Protein AF-A0A950NK28-F1 (afdb_monomer_lite)

Seco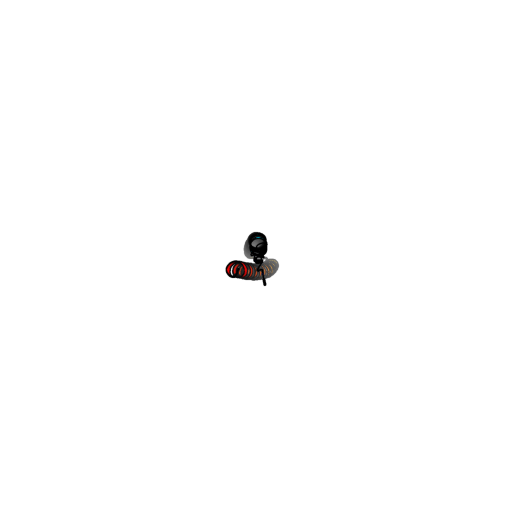ndary structure (DSSP, 8-state):
-----------------SHHHHHHHHHHHHHHHHHHHHHHHHHHHHHHHHHHHHHHHHHHHHHHHT-HHHHHHHHHHHHHHHHHHHHHHHHHHHHHHHHHH-

Structure (mmCIF, N/CA/C/O backbone):
data_AF-A0A950NK28-F1
#
_entry.id   AF-A0A950NK28-F1
#
loop_
_atom_site.group_PDB
_atom_site.id
_atom_site.type_symbol
_atom_site.label_atom_id
_atom_site.label_alt_id
_atom_site.label_comp_id
_atom_site.label_asym_id
_atom_site.label_entity_id
_atom_site.label_seq_id
_atom_site.pdbx_PDB_ins_code
_atom_site.Cartn_x
_atom_site.Cartn_y
_atom_site.Cartn_z
_atom_site.occupancy
_atom_site.B_iso_or_equiv
_atom_site.auth_seq_id
_atom_site.auth_comp_id
_atom_site.auth_asym_id
_atom_site.auth_atom_id
_atom_site.pdbx_PDB_model_num
ATOM 1 N N . MET A 1 1 ? 40.344 -22.430 -80.504 1.00 35.94 1 MET A N 1
ATOM 2 C CA . MET A 1 1 ? 41.088 -21.158 -80.366 1.00 35.94 1 MET A CA 1
ATOM 3 C C . MET A 1 1 ? 40.186 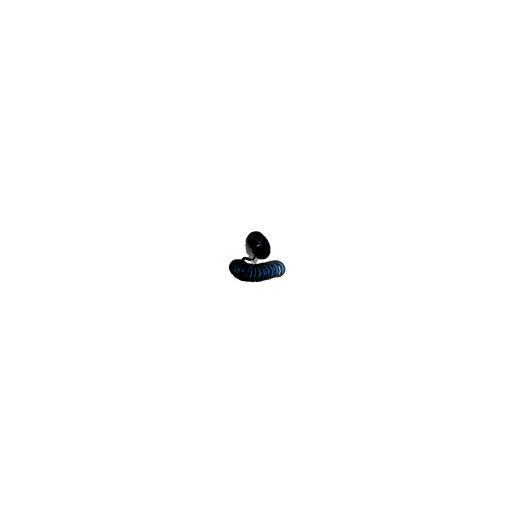-20.147 -79.674 1.00 35.94 1 MET A C 1
ATOM 5 O O . MET A 1 1 ? 39.086 -20.008 -80.176 1.00 35.94 1 MET A O 1
ATOM 9 N N . LYS A 1 2 ? 40.692 -19.476 -78.615 1.00 40.19 2 LYS A N 1
ATOM 10 C CA . LYS A 1 2 ? 40.322 -18.135 -78.080 1.00 40.19 2 LYS A CA 1
ATOM 11 C C . LYS A 1 2 ? 38.832 -17.909 -77.706 1.00 40.19 2 LYS A C 1
ATOM 13 O O . LYS A 1 2 ? 37.949 -18.238 -78.469 1.00 40.19 2 LYS A O 1
ATOM 18 N N . THR A 1 3 ? 38.440 -17.338 -76.568 1.00 40.69 3 THR A N 1
ATOM 19 C CA . THR A 1 3 ? 39.111 -16.423 -75.631 1.00 40.69 3 THR A CA 1
ATOM 20 C C . THR A 1 3 ? 38.293 -16.369 -74.335 1.00 40.69 3 THR A C 1
ATOM 22 O O . THR A 1 3 ? 37.074 -16.493 -74.363 1.00 40.69 3 THR A O 1
ATOM 25 N N . ILE A 1 4 ? 38.988 -16.161 -73.220 1.00 56.50 4 ILE A N 1
ATOM 26 C CA . ILE A 1 4 ? 38.462 -15.888 -71.878 1.00 56.50 4 ILE A CA 1
ATOM 27 C C . ILE A 1 4 ? 37.782 -14.509 -71.863 1.00 56.50 4 ILE A C 1
ATOM 29 O O . ILE A 1 4 ? 38.348 -13.567 -72.413 1.00 56.50 4 ILE A O 1
ATOM 33 N N . PHE A 1 5 ? 36.650 -14.369 -71.165 1.00 47.34 5 PHE A N 1
ATOM 34 C CA . PHE A 1 5 ? 36.243 -13.091 -70.572 1.00 47.34 5 PHE A CA 1
ATOM 35 C C . PHE A 1 5 ? 35.834 -13.293 -69.112 1.00 47.34 5 PHE A C 1
ATOM 37 O O . PHE A 1 5 ? 34.847 -13.949 -68.794 1.00 47.34 5 PHE A O 1
ATOM 44 N N . ILE A 1 6 ? 36.666 -12.730 -68.240 1.00 54.97 6 ILE A N 1
ATOM 45 C CA . ILE A 1 6 ? 36.416 -12.479 -66.826 1.00 54.97 6 ILE A CA 1
ATOM 46 C C . ILE A 1 6 ? 35.540 -11.224 -66.749 1.00 54.97 6 ILE A C 1
ATOM 48 O O . ILE A 1 6 ? 35.860 -10.199 -67.349 1.00 54.97 6 ILE A O 1
ATOM 52 N N . SER A 1 7 ? 34.450 -11.283 -65.996 1.00 48.91 7 SER A N 1
ATOM 53 C CA . SER A 1 7 ? 33.740 -10.114 -65.462 1.00 48.91 7 SER A CA 1
ATOM 54 C C . SER A 1 7 ? 33.182 -10.581 -64.120 1.00 48.91 7 SER A C 1
ATOM 56 O O . SER A 1 7 ? 32.436 -11.551 -64.078 1.00 48.91 7 SER A O 1
ATOM 58 N N . ALA A 1 8 ? 33.776 -10.151 -63.005 1.00 44.84 8 ALA A N 1
ATOM 59 C CA . ALA A 1 8 ? 33.309 -8.981 -62.259 1.00 44.84 8 ALA A CA 1
ATOM 60 C C . ALA A 1 8 ? 31.892 -9.238 -61.715 1.00 44.84 8 ALA A C 1
ATOM 62 O O . ALA A 1 8 ? 30.983 -9.560 -62.457 1.00 44.84 8 ALA A O 1
ATOM 63 N N . LEU A 1 9 ? 31.582 -9.098 -60.445 1.00 40.28 9 LEU A N 1
ATOM 64 C CA . LEU A 1 9 ? 32.253 -8.497 -59.313 1.00 40.28 9 LEU A CA 1
ATOM 65 C C . LEU A 1 9 ? 31.355 -8.880 -58.131 1.00 40.28 9 LEU A C 1
ATOM 67 O O . LEU A 1 9 ? 30.163 -9.136 -58.305 1.00 40.28 9 LEU A O 1
ATOM 71 N N . ALA A 1 10 ? 31.944 -8.933 -56.947 1.00 48.47 10 ALA A N 1
ATOM 72 C CA . ALA A 1 10 ? 31.261 -9.087 -55.678 1.00 48.47 10 ALA A CA 1
ATOM 73 C C . ALA A 1 10 ? 29.904 -8.361 -55.627 1.00 48.47 10 ALA A C 1
ATOM 75 O O . ALA A 1 10 ? 29.810 -7.162 -55.871 1.00 48.47 10 ALA A O 1
ATOM 76 N N . GLY A 1 11 ? 28.871 -9.110 -55.256 1.00 43.94 11 GLY A N 1
ATOM 77 C CA . GLY A 1 11 ? 27.550 -8.576 -54.946 1.00 43.94 11 GLY A CA 1
ATOM 78 C C . GLY A 1 11 ? 26.860 -9.345 -53.822 1.00 43.94 11 GLY A C 1
ATOM 79 O O . GLY A 1 11 ? 25.643 -9.310 -53.723 1.00 43.94 11 GLY A O 1
ATOM 80 N N . MET A 1 12 ? 27.610 -10.067 -52.982 1.00 51.97 12 MET A N 1
ATOM 81 C CA . MET A 1 12 ? 27.096 -10.601 -51.719 1.00 51.97 12 MET A CA 1
ATOM 82 C C . MET A 1 12 ? 27.492 -9.667 -50.583 1.00 51.97 12 MET A C 1
ATOM 84 O O . MET A 1 12 ? 28.377 -9.959 -49.790 1.00 51.97 12 MET A O 1
ATOM 88 N N . THR A 1 13 ? 26.809 -8.535 -50.500 1.00 49.88 13 THR A N 1
ATOM 89 C CA . THR A 1 13 ? 26.643 -7.834 -49.227 1.00 49.88 13 THR A CA 1
ATOM 90 C C . THR A 1 13 ? 25.183 -7.443 -49.098 1.00 49.88 13 THR A C 1
ATOM 92 O O . THR A 1 13 ? 24.828 -6.268 -49.114 1.00 49.88 13 THR A O 1
ATOM 95 N N . ALA A 1 14 ? 24.322 -8.444 -48.916 1.00 48.19 14 ALA A N 1
ATOM 96 C CA . ALA A 1 14 ? 23.151 -8.242 -48.078 1.00 48.19 14 ALA A CA 1
ATOM 97 C C . ALA A 1 14 ? 23.660 -8.096 -46.634 1.00 48.19 14 ALA A C 1
ATOM 99 O O . ALA A 1 14 ? 23.535 -9.005 -45.820 1.00 48.19 14 ALA A O 1
ATOM 100 N N . PHE A 1 15 ? 24.307 -6.966 -46.327 1.00 49.91 15 PHE A N 1
ATOM 101 C CA . PHE A 1 15 ? 24.425 -6.519 -44.9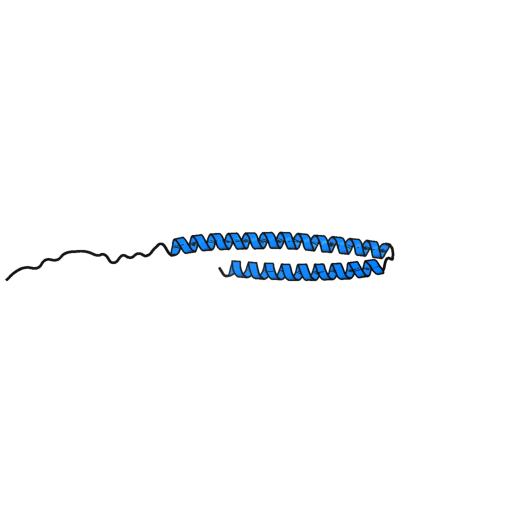47 1.00 49.91 15 PHE A CA 1
ATOM 102 C C . PHE A 1 15 ? 23.029 -6.040 -44.564 1.00 49.91 15 PHE A C 1
ATOM 104 O O . PHE A 1 15 ? 22.668 -4.874 -44.712 1.00 49.91 15 PHE A O 1
ATOM 111 N N . SER A 1 16 ? 22.203 -6.996 -44.150 1.00 50.72 16 SER A N 1
ATOM 112 C CA . SER A 1 16 ? 20.959 -6.758 -43.441 1.00 50.72 16 SER A CA 1
ATOM 113 C C . SER A 1 16 ? 21.296 -6.086 -42.111 1.00 50.72 16 SER A C 1
ATOM 115 O O . SER A 1 16 ? 21.420 -6.743 -41.081 1.00 50.72 16 SER A O 1
ATOM 117 N N . ALA A 1 17 ? 21.481 -4.773 -42.135 1.00 53.00 17 ALA A N 1
ATOM 118 C CA . ALA A 1 17 ? 21.510 -3.960 -40.933 1.00 53.00 17 ALA A CA 1
ATOM 119 C C . ALA A 1 17 ? 20.373 -2.926 -40.973 1.00 53.00 17 ALA A C 1
ATOM 121 O O . ALA A 1 17 ? 20.618 -1.739 -41.166 1.00 53.00 17 ALA A O 1
ATOM 122 N N . PRO A 1 18 ? 19.120 -3.377 -40.776 1.00 50.91 18 PRO A N 1
ATOM 123 C CA . PRO A 1 18 ? 18.161 -2.572 -40.022 1.00 50.91 18 PRO A CA 1
ATOM 124 C C . PRO A 1 18 ? 17.746 -3.234 -38.701 1.00 50.91 18 PRO A C 1
ATOM 126 O O . PRO A 1 18 ? 17.228 -2.549 -37.827 1.00 50.91 18 PRO A O 1
ATOM 129 N N . ALA A 1 19 ? 18.002 -4.536 -38.516 1.00 50.03 19 ALA A N 1
ATOM 130 C CA . ALA A 1 19 ? 17.469 -5.285 -37.376 1.00 50.03 19 ALA A CA 1
ATOM 131 C C . ALA A 1 19 ? 17.952 -4.738 -36.020 1.00 50.03 19 ALA A C 1
ATOM 133 O O . ALA A 1 19 ? 17.144 -4.588 -35.115 1.00 50.03 19 ALA A O 1
ATOM 134 N N . LEU A 1 20 ? 19.230 -4.352 -35.911 1.00 51.53 20 LEU A N 1
ATOM 135 C CA . LEU A 1 20 ? 19.821 -3.859 -34.657 1.00 51.53 20 LEU A CA 1
ATOM 136 C C . LEU A 1 20 ? 19.360 -2.446 -34.263 1.00 51.53 20 LEU A C 1
ATOM 138 O O . LEU A 1 20 ? 19.298 -2.125 -33.081 1.00 51.53 20 LEU A O 1
ATOM 142 N N . ALA A 1 21 ? 19.045 -1.590 -35.240 1.00 50.19 21 ALA A N 1
ATOM 143 C CA . ALA A 1 21 ? 18.545 -0.241 -34.969 1.00 50.19 21 ALA A CA 1
ATOM 144 C C . ALA A 1 21 ? 17.065 -0.266 -34.561 1.00 50.19 21 ALA A C 1
ATOM 146 O O . ALA A 1 21 ? 16.630 0.543 -33.743 1.00 50.19 21 ALA A O 1
ATOM 147 N N . GLN A 1 22 ? 16.301 -1.210 -35.119 1.00 52.81 22 GLN A N 1
ATOM 148 C CA . GLN A 1 22 ? 14.893 -1.384 -34.792 1.00 52.81 22 GLN A CA 1
ATOM 149 C C . GLN A 1 22 ? 14.710 -2.004 -33.401 1.00 52.81 22 GLN A C 1
ATOM 151 O O . GLN A 1 22 ? 13.869 -1.517 -32.655 1.00 52.81 22 GLN A O 1
ATOM 156 N N . THR A 1 23 ? 15.541 -2.978 -33.006 1.00 57.03 23 THR A N 1
ATOM 157 C CA . THR A 1 23 ? 15.532 -3.527 -31.636 1.00 57.03 23 THR A CA 1
ATOM 158 C C . THR A 1 23 ? 15.973 -2.498 -30.600 1.00 57.03 23 THR A C 1
ATOM 160 O O . THR A 1 23 ? 15.235 -2.255 -29.659 1.00 57.03 23 THR A O 1
ATOM 163 N N . ALA A 1 24 ? 17.077 -1.772 -30.817 1.00 57.44 24 ALA A N 1
ATOM 164 C CA . ALA A 1 24 ? 17.535 -0.772 -29.844 1.00 57.44 24 ALA A CA 1
ATOM 165 C C . ALA A 1 24 ? 16.532 0.382 -29.632 1.00 57.44 24 ALA A C 1
ATOM 167 O O . ALA A 1 24 ? 16.454 0.958 -28.547 1.00 57.44 24 ALA A O 1
ATOM 168 N N . SER A 1 25 ? 15.760 0.747 -30.663 1.00 60.91 25 SER A N 1
ATOM 169 C CA . SER A 1 25 ? 14.691 1.740 -30.521 1.00 60.91 25 SER A CA 1
ATOM 170 C C . SER A 1 25 ? 13.466 1.183 -29.791 1.00 60.91 25 SER A C 1
ATOM 172 O O . SER A 1 25 ? 12.780 1.957 -29.130 1.00 60.91 25 SER A O 1
ATOM 174 N N . GLN A 1 26 ? 13.188 -0.116 -29.922 1.00 60.66 26 GLN A N 1
ATOM 175 C CA . GLN A 1 26 ? 12.099 -0.803 -29.229 1.00 60.66 26 GLN A CA 1
ATOM 176 C C . GLN A 1 26 ? 12.432 -0.957 -27.735 1.00 60.66 26 GLN A C 1
ATOM 178 O O . GLN A 1 26 ? 11.657 -0.502 -26.899 1.00 60.66 26 GLN A O 1
ATOM 183 N N . ASP A 1 27 ? 13.646 -1.417 -27.417 1.00 63.00 27 ASP A N 1
ATOM 184 C CA . ASP A 1 27 ? 14.139 -1.598 -26.043 1.00 63.00 27 ASP A CA 1
ATOM 185 C C . ASP A 1 27 ? 14.101 -0.283 -25.239 1.00 63.00 27 ASP A C 1
ATOM 187 O O . ASP A 1 27 ? 13.767 -0.256 -24.056 1.00 63.00 27 ASP A O 1
ATOM 191 N N . ASN A 1 28 ? 14.395 0.854 -25.885 1.00 66.00 28 ASN A N 1
ATOM 192 C CA . ASN A 1 28 ? 14.304 2.168 -25.240 1.00 66.00 28 ASN A CA 1
ATOM 193 C C . ASN A 1 28 ? 12.860 2.601 -24.942 1.00 66.00 28 ASN A C 1
ATOM 195 O O . ASN A 1 28 ? 12.634 3.310 -23.958 1.00 66.00 28 ASN A O 1
ATOM 199 N N . VAL A 1 29 ? 11.896 2.222 -25.785 1.00 72.69 29 VAL A N 1
ATOM 200 C CA . VAL A 1 29 ? 10.471 2.513 -25.563 1.00 72.69 29 VAL A CA 1
ATOM 201 C C . VAL A 1 29 ? 9.927 1.636 -24.440 1.00 72.69 29 VAL A C 1
ATOM 203 O O . VAL A 1 29 ? 9.228 2.151 -23.564 1.00 72.69 29 VAL A O 1
ATOM 206 N N . ASP A 1 30 ? 10.307 0.361 -24.426 1.00 72.38 30 ASP A N 1
ATOM 207 C CA . ASP A 1 30 ? 9.873 -0.611 -23.423 1.00 72.38 30 ASP A CA 1
ATOM 208 C C . ASP A 1 30 ? 10.446 -0.256 -22.036 1.00 72.38 30 ASP A C 1
ATOM 210 O O . ASP A 1 30 ? 9.683 -0.101 -21.080 1.00 72.38 30 ASP A O 1
ATOM 214 N N . MET A 1 31 ? 11.736 0.106 -21.942 1.00 73.31 31 MET A N 1
ATOM 215 C CA . MET A 1 31 ? 12.311 0.663 -20.703 1.00 73.31 31 MET A CA 1
ATOM 216 C C . MET A 1 31 ? 11.576 1.918 -20.213 1.00 73.31 31 MET A C 1
ATOM 218 O O . MET A 1 31 ? 11.363 2.099 -19.011 1.00 73.31 31 MET A O 1
ATOM 222 N N . GLN A 1 32 ? 11.197 2.827 -21.118 1.00 78.88 32 GLN A N 1
ATOM 223 C CA . GLN A 1 32 ? 10.457 4.033 -20.735 1.00 78.88 32 GLN A CA 1
ATOM 224 C C . GLN A 1 32 ? 9.053 3.701 -20.219 1.00 78.88 32 GLN A C 1
ATOM 226 O O . GLN A 1 32 ? 8.574 4.351 -19.282 1.00 78.88 32 GLN A O 1
ATOM 231 N N . ALA A 1 33 ? 8.393 2.704 -20.809 1.00 76.19 33 ALA A N 1
ATOM 232 C CA . ALA A 1 33 ? 7.102 2.215 -20.348 1.00 76.19 33 ALA A CA 1
ATOM 233 C C . ALA A 1 33 ? 7.207 1.623 -18.934 1.00 76.19 33 ALA A C 1
ATOM 235 O O . ALA A 1 33 ? 6.411 1.997 -18.065 1.00 76.19 33 ALA A O 1
ATOM 236 N N . ASP A 1 34 ? 8.235 0.821 -18.669 1.00 76.56 34 ASP A N 1
ATOM 237 C CA . ASP A 1 34 ? 8.448 0.182 -17.370 1.00 76.56 34 ASP A CA 1
ATOM 238 C C . ASP A 1 34 ? 8.844 1.181 -16.272 1.00 76.56 34 ASP A C 1
ATOM 240 O O . ASP A 1 34 ? 8.337 1.129 -15.148 1.00 76.56 34 ASP A O 1
ATOM 244 N N . VAL A 1 35 ? 9.674 2.183 -16.586 1.00 78.56 35 VAL A N 1
ATOM 245 C CA . VAL A 1 35 ? 9.973 3.283 -15.648 1.00 78.56 35 VAL A CA 1
ATOM 246 C C . VAL A 1 35 ? 8.703 4.066 -15.297 1.00 78.56 35 VAL A C 1
ATOM 248 O O . VAL A 1 35 ? 8.496 4.451 -14.139 1.00 78.56 35 VAL A O 1
ATOM 251 N N . ASN A 1 36 ? 7.824 4.292 -16.275 1.00 80.44 36 ASN A N 1
ATOM 252 C CA . ASN A 1 36 ? 6.533 4.932 -16.035 1.00 80.44 36 ASN A CA 1
ATOM 253 C C . ASN A 1 36 ? 5.597 4.046 -15.198 1.00 80.44 36 ASN A C 1
ATOM 255 O O . ASN A 1 36 ? 4.867 4.579 -14.355 1.00 80.44 36 ASN A O 1
ATOM 259 N N . ALA A 1 37 ? 5.627 2.724 -15.389 1.00 77.12 37 ALA A N 1
ATOM 260 C CA . ALA A 1 37 ? 4.894 1.769 -14.559 1.00 77.12 37 ALA A CA 1
ATOM 261 C C . ALA A 1 37 ? 5.371 1.830 -13.098 1.00 77.12 37 ALA A C 1
ATOM 263 O O . ALA A 1 37 ? 4.563 2.096 -12.207 1.00 77.12 37 ALA A O 1
ATOM 264 N N . ILE A 1 38 ? 6.687 1.783 -12.855 1.00 77.94 38 ILE A N 1
ATOM 265 C CA . ILE A 1 38 ? 7.266 1.932 -11.508 1.00 77.94 38 ILE A CA 1
ATOM 266 C C . ILE A 1 38 ? 6.867 3.263 -10.855 1.00 77.94 38 ILE A C 1
ATOM 268 O O . ILE A 1 38 ? 6.599 3.313 -9.649 1.00 77.94 38 ILE A O 1
ATOM 272 N N . HIS A 1 39 ? 6.833 4.365 -11.609 1.00 84.56 39 HIS A N 1
ATOM 273 C CA . HIS A 1 39 ? 6.385 5.653 -11.073 1.00 84.56 39 HIS A CA 1
ATOM 274 C C . HIS A 1 39 ? 4.908 5.640 -10.667 1.00 84.56 39 HIS A C 1
ATOM 27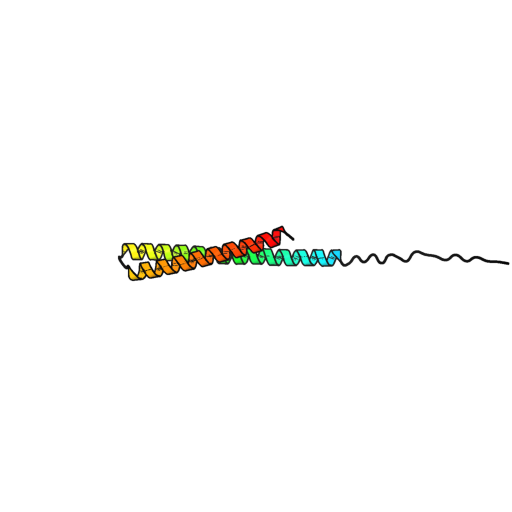6 O O . HIS A 1 39 ? 4.575 6.139 -9.587 1.00 84.56 39 HIS A O 1
ATOM 282 N N . LYS A 1 40 ? 4.031 5.054 -11.490 1.00 82.38 40 LYS A N 1
ATOM 283 C CA . LYS A 1 40 ? 2.609 4.882 -11.147 1.00 82.38 40 LYS A CA 1
ATOM 284 C C . LYS A 1 40 ? 2.444 4.007 -9.907 1.00 82.38 40 LYS A C 1
ATOM 286 O O . LYS A 1 40 ? 1.666 4.356 -9.019 1.00 82.38 40 LYS A O 1
ATOM 291 N N . ASP A 1 41 ? 3.232 2.947 -9.800 1.00 78.94 41 ASP A N 1
ATOM 292 C CA . ASP A 1 41 ? 3.233 2.044 -8.654 1.00 78.94 41 ASP A CA 1
ATOM 293 C C . ASP A 1 41 ? 3.691 2.727 -7.368 1.00 78.94 41 ASP A C 1
ATOM 295 O O . ASP A 1 41 ? 3.069 2.559 -6.319 1.00 78.94 41 ASP A O 1
ATOM 299 N N . ASN A 1 42 ? 4.721 3.570 -7.443 1.00 81.00 42 ASN A N 1
ATOM 300 C CA . ASN A 1 42 ? 5.149 4.398 -6.316 1.00 81.00 42 ASN A CA 1
ATOM 301 C C . ASN A 1 42 ? 4.070 5.390 -5.878 1.00 81.00 42 ASN A C 1
ATOM 303 O O . ASN A 1 42 ? 3.848 5.568 -4.681 1.00 81.00 42 ASN A O 1
ATOM 307 N N . ALA A 1 43 ? 3.393 6.035 -6.829 1.00 85.69 43 ALA A N 1
ATOM 308 C CA . ALA A 1 43 ? 2.308 6.956 -6.512 1.00 85.69 43 ALA A CA 1
ATOM 309 C C . ALA A 1 43 ? 1.128 6.228 -5.845 1.00 85.69 43 ALA A C 1
ATOM 311 O O . ALA A 1 43 ? 0.569 6.726 -4.865 1.00 85.69 43 ALA A O 1
ATOM 312 N N . ALA A 1 44 ? 0.783 5.034 -6.336 1.00 84.69 44 ALA A N 1
ATOM 313 C CA . ALA A 1 44 ? -0.247 4.188 -5.744 1.00 84.69 44 ALA A CA 1
ATOM 314 C C . ALA A 1 44 ? 0.131 3.733 -4.324 1.00 84.69 44 ALA A C 1
ATOM 316 O O . ALA A 1 44 ? -0.685 3.869 -3.412 1.00 84.69 44 ALA A O 1
ATOM 317 N N . LEU A 1 45 ? 1.377 3.288 -4.119 1.00 85.12 45 LEU A N 1
ATOM 318 C CA . LEU A 1 45 ? 1.904 2.921 -2.801 1.00 85.12 45 LEU A CA 1
ATOM 319 C C . LEU A 1 45 ? 1.829 4.083 -1.813 1.00 85.12 45 LEU A C 1
ATOM 321 O O . LEU A 1 45 ? 1.305 3.912 -0.718 1.00 85.12 45 LEU A O 1
ATOM 325 N N . ASN A 1 46 ? 2.274 5.276 -2.211 1.00 90.25 46 ASN A N 1
ATOM 326 C CA . ASN A 1 46 ? 2.191 6.461 -1.355 1.00 90.25 46 ASN A CA 1
ATOM 327 C C . ASN A 1 46 ? 0.742 6.785 -0.967 1.00 90.25 46 ASN A C 1
ATOM 329 O O . ASN A 1 46 ? 0.473 7.175 0.168 1.00 90.25 46 ASN A O 1
ATOM 333 N N . LYS A 1 47 ? -0.212 6.619 -1.893 1.00 88.12 47 LYS A N 1
ATOM 334 C CA . LYS A 1 47 ? -1.633 6.835 -1.599 1.00 88.12 47 LYS A CA 1
ATOM 335 C C . LYS A 1 47 ? -2.158 5.825 -0.573 1.00 88.12 47 LYS A C 1
ATOM 337 O O . LYS A 1 47 ? -2.864 6.232 0.345 1.00 88.12 47 LYS A O 1
ATOM 342 N N . GLN A 1 48 ? -1.807 4.548 -0.711 1.00 87.88 48 GLN A N 1
ATOM 343 C CA . GLN A 1 48 ? -2.211 3.502 0.234 1.00 87.88 48 GLN A CA 1
ATOM 344 C C . GLN A 1 48 ? -1.545 3.678 1.607 1.00 87.88 48 GLN A C 1
ATOM 346 O O . GLN A 1 48 ? -2.204 3.541 2.631 1.00 87.88 48 GLN A O 1
ATOM 351 N N . GLU A 1 49 ? -0.261 4.045 1.654 1.00 88.62 49 GLU A N 1
ATOM 352 C CA . GLU A 1 49 ? 0.443 4.321 2.914 1.00 88.62 49 GLU A CA 1
ATOM 353 C C . GLU A 1 49 ? -0.153 5.536 3.648 1.00 88.62 49 GLU A C 1
ATOM 355 O O . GLU A 1 49 ? -0.254 5.525 4.877 1.00 88.62 49 GLU A O 1
ATOM 360 N N . ASN A 1 50 ? -0.625 6.546 2.908 1.00 91.81 50 ASN A N 1
ATOM 361 C CA . ASN A 1 50 ? -1.375 7.664 3.482 1.00 91.81 50 ASN A CA 1
ATOM 362 C C . ASN A 1 50 ? -2.745 7.234 4.034 1.00 91.81 50 ASN A C 1
ATOM 364 O O . ASN A 1 50 ? -3.105 7.685 5.120 1.00 91.81 50 ASN A O 1
ATOM 368 N N . GLY A 1 51 ? -3.482 6.366 3.328 1.00 89.69 51 GLY A N 1
ATOM 369 C CA . GLY A 1 51 ? -4.737 5.777 3.826 1.00 89.69 51 GLY A CA 1
ATOM 370 C C . GLY A 1 51 ? -4.522 5.031 5.143 1.00 89.69 51 GLY A C 1
ATOM 371 O O . GLY A 1 51 ? -5.130 5.366 6.158 1.00 89.69 51 GLY A O 1
ATOM 372 N N . LEU A 1 52 ? -3.496 4.177 5.183 1.00 90.31 52 LEU A N 1
ATOM 373 C CA . LEU A 1 52 ? -3.143 3.407 6.374 1.00 90.31 52 LEU A CA 1
ATOM 374 C C . LEU A 1 52 ? -2.830 4.309 7.577 1.00 90.31 52 LEU A C 1
ATOM 376 O O . LEU A 1 52 ? -3.142 3.976 8.724 1.00 90.31 52 LEU A O 1
ATOM 380 N N . ALA A 1 53 ? -2.161 5.439 7.338 1.00 92.75 53 ALA A N 1
ATOM 381 C CA . ALA A 1 53 ? -1.868 6.414 8.380 1.00 92.75 53 ALA A CA 1
ATOM 382 C C . ALA A 1 53 ? -3.143 7.101 8.899 1.00 92.75 53 ALA A C 1
ATOM 384 O O . ALA A 1 53 ? -3.265 7.306 10.110 1.00 92.75 53 ALA A O 1
ATOM 385 N N . GLN A 1 54 ? -4.090 7.419 8.010 1.00 92.12 54 GLN A N 1
ATOM 386 C CA . GLN A 1 54 ? -5.385 7.998 8.374 1.00 92.12 54 GLN A CA 1
ATOM 387 C C . GLN A 1 54 ? -6.223 7.023 9.205 1.00 92.12 54 GLN A C 1
ATOM 389 O O . GLN A 1 54 ? -6.670 7.403 10.286 1.00 92.12 54 GLN A O 1
ATOM 394 N N . ASP A 1 55 ? -6.341 5.763 8.788 1.00 90.06 55 ASP A N 1
ATOM 395 C CA . ASP A 1 55 ? -7.128 4.758 9.516 1.00 90.06 55 ASP A CA 1
ATOM 396 C C . ASP A 1 55 ? -6.539 4.461 10.901 1.00 90.06 55 ASP A C 1
ATOM 398 O O . ASP A 1 55 ? -7.252 4.289 11.891 1.00 90.06 55 ASP A O 1
ATOM 402 N N . ARG A 1 56 ? -5.206 4.471 11.025 1.00 90.62 56 ARG A N 1
ATOM 403 C CA . ARG A 1 56 ? -4.537 4.363 12.333 1.00 90.62 56 ARG A CA 1
ATOM 404 C C . ARG A 1 56 ? -4.832 5.553 13.237 1.00 90.62 56 ARG A C 1
ATOM 406 O O . ARG A 1 56 ? -4.978 5.362 14.447 1.00 90.62 56 ARG A O 1
ATOM 413 N N . ALA A 1 57 ? -4.891 6.758 12.676 1.00 92.44 57 ALA A N 1
ATOM 414 C CA . ALA A 1 57 ? -5.244 7.955 13.426 1.00 92.44 57 ALA A CA 1
ATOM 415 C C . ALA A 1 57 ? -6.716 7.919 13.865 1.00 92.44 57 ALA A C 1
ATOM 417 O O . ALA A 1 57 ? -6.988 8.174 15.039 1.00 92.44 57 ALA A O 1
ATOM 418 N N . ALA A 1 58 ? -7.634 7.526 12.975 1.00 89.50 58 ALA A N 1
ATOM 419 C CA . ALA A 1 58 ? -9.050 7.324 13.288 1.00 89.50 58 ALA A CA 1
ATOM 420 C C . ALA A 1 58 ? -9.224 6.309 14.428 1.00 89.50 58 ALA A C 1
ATOM 422 O O . ALA A 1 58 ? -9.776 6.650 15.475 1.00 89.50 58 ALA A O 1
ATOM 423 N N . LYS A 1 59 ? -8.559 5.151 14.331 1.00 91.31 59 LYS A N 1
ATOM 424 C CA . LYS A 1 59 ? -8.588 4.128 15.383 1.00 91.31 59 LYS A CA 1
ATOM 425 C C . LYS A 1 59 ? -8.078 4.637 16.725 1.00 91.31 59 LYS A C 1
ATOM 427 O O . LYS A 1 59 ? -8.581 4.241 17.777 1.00 91.31 59 LYS A O 1
ATOM 432 N N . ALA A 1 60 ? -7.041 5.476 16.720 1.00 92.25 60 ALA A N 1
ATOM 433 C CA . ALA A 1 60 ? -6.511 6.071 17.942 1.00 92.25 60 ALA A CA 1
ATOM 434 C C . ALA A 1 60 ? -7.519 7.039 18.582 1.00 92.25 60 ALA A C 1
ATOM 436 O O . ALA A 1 60 ? -7.676 7.024 19.806 1.00 92.25 60 ALA A O 1
ATOM 437 N N . VAL A 1 61 ? -8.233 7.823 17.768 1.00 91.56 61 VAL A N 1
ATOM 438 C CA . VAL A 1 61 ? -9.329 8.693 18.220 1.00 91.56 61 VAL A CA 1
ATOM 439 C C . VAL A 1 61 ? -10.482 7.858 18.774 1.00 91.56 61 VAL A C 1
ATOM 441 O O . VAL A 1 61 ? -10.929 8.115 19.891 1.00 91.56 61 VAL A O 1
ATOM 444 N N . ASP A 1 62 ? -10.904 6.808 18.076 1.00 91.56 62 ASP A N 1
ATOM 445 C CA . ASP A 1 62 ? -11.999 5.942 18.524 1.00 91.56 62 ASP A CA 1
ATOM 446 C C . ASP A 1 62 ? -11.648 5.137 19.776 1.00 91.56 62 ASP A C 1
ATOM 448 O O . ASP A 1 62 ? -12.508 4.836 20.610 1.00 91.56 62 ASP A O 1
ATOM 452 N N . LYS A 1 63 ? -10.362 4.836 19.972 1.00 89.88 63 LYS A N 1
ATOM 453 C CA . LYS A 1 63 ? -9.851 4.294 21.234 1.00 89.88 63 LYS A CA 1
ATOM 454 C C . LYS A 1 63 ? -9.927 5.306 22.369 1.00 89.88 63 LYS A C 1
ATOM 456 O O . LYS A 1 63 ? -10.307 4.929 23.475 1.00 89.88 63 LYS A O 1
ATOM 461 N N . ALA A 1 64 ? -9.588 6.566 22.109 1.00 92.81 64 ALA A N 1
ATOM 462 C CA . ALA A 1 64 ? -9.659 7.629 23.107 1.00 92.81 64 ALA A CA 1
ATOM 463 C C . ALA A 1 64 ? -11.107 7.969 23.505 1.00 92.81 64 ALA A C 1
ATOM 465 O O . ALA A 1 64 ? -11.357 8.306 24.659 1.00 92.81 64 ALA A O 1
ATOM 466 N N . THR A 1 65 ? -12.058 7.847 22.577 1.00 92.50 65 THR A N 1
ATOM 467 C CA . THR A 1 65 ? -13.487 8.119 22.816 1.00 92.50 65 THR A CA 1
ATOM 468 C C . THR A 1 65 ? -14.276 6.897 23.298 1.00 92.50 65 THR A C 1
ATOM 470 O O . THR A 1 65 ? -15.442 7.029 23.663 1.00 92.50 65 THR A O 1
ATOM 473 N N . GLY A 1 66 ? -13.661 5.708 23.330 1.00 93.19 66 GLY A N 1
ATOM 474 C CA . GLY A 1 66 ? -14.313 4.465 23.758 1.00 93.19 66 GLY A CA 1
ATOM 475 C C . GLY A 1 66 ? -15.288 3.878 22.730 1.00 93.19 66 GLY A C 1
ATOM 476 O O . GLY A 1 66 ? -16.108 3.027 23.074 1.00 93.19 66 GLY A O 1
ATOM 477 N N . ASN A 1 67 ? -15.210 4.300 21.465 1.00 93.25 67 ASN A N 1
ATOM 478 C CA . ASN A 1 67 ? -16.065 3.808 20.389 1.00 93.25 67 ASN A CA 1
ATOM 479 C C . ASN A 1 67 ? -15.549 2.471 19.827 1.00 93.25 67 ASN A C 1
ATOM 481 O O . ASN A 1 67 ? -14.903 2.409 18.782 1.00 93.25 67 ASN A O 1
ATOM 485 N N . TYR A 1 68 ? -15.819 1.376 20.537 1.00 87.81 68 TYR A N 1
ATOM 486 C CA . TYR A 1 68 ? -15.327 0.044 20.160 1.00 87.81 68 TYR A CA 1
ATOM 487 C C . TYR A 1 68 ? -15.851 -0.458 18.806 1.00 87.81 68 TYR A C 1
ATOM 489 O O . TYR A 1 68 ? -15.153 -1.214 18.131 1.00 87.81 68 TYR A O 1
ATOM 497 N N . GLY A 1 69 ? -17.055 -0.039 18.398 1.00 89.31 69 GLY A N 1
ATOM 498 C CA . GLY A 1 69 ? -17.614 -0.392 17.091 1.00 89.31 69 GLY A CA 1
ATOM 499 C C . GLY A 1 69 ? -16.803 0.215 15.949 1.00 89.31 69 GLY A C 1
ATOM 500 O O . GLY A 1 69 ? -16.420 -0.495 15.021 1.00 89.31 69 GLY A O 1
ATOM 501 N N . ALA A 1 70 ? -16.469 1.501 16.057 1.00 88.69 70 ALA A N 1
ATOM 502 C CA . ALA A 1 70 ? -15.654 2.181 15.058 1.00 88.69 70 ALA A CA 1
ATOM 503 C C . ALA A 1 70 ? -14.184 1.715 15.083 1.00 88.69 70 ALA A C 1
ATOM 505 O O . ALA A 1 70 ? -13.636 1.400 14.033 1.00 88.69 70 ALA A O 1
ATOM 506 N N . GLN A 1 71 ? -13.609 1.433 16.263 1.00 87.25 71 GLN A N 1
ATOM 507 C CA . GLN A 1 71 ? -12.281 0.796 16.358 1.00 87.25 71 GLN A CA 1
ATOM 508 C C . GLN A 1 71 ? -12.191 -0.541 15.605 1.00 87.25 71 GLN A C 1
ATOM 510 O O . GLN A 1 71 ? -11.130 -0.881 15.068 1.00 87.25 71 GLN A O 1
ATOM 515 N N . ALA A 1 72 ? -13.261 -1.345 15.617 1.00 90.19 72 ALA A N 1
ATOM 516 C CA . ALA A 1 72 ? -13.298 -2.610 14.892 1.00 90.19 72 ALA A CA 1
ATOM 517 C C . ALA A 1 72 ? -13.314 -2.376 13.376 1.00 90.19 72 ALA A C 1
ATOM 519 O O . ALA A 1 72 ? -12.565 -3.040 12.660 1.00 90.19 72 ALA A O 1
ATOM 520 N N . LEU A 1 73 ? -14.094 -1.398 12.906 1.00 88.88 73 LEU A N 1
ATOM 521 C CA . LEU A 1 73 ? -14.123 -0.999 11.497 1.00 88.88 73 LEU A CA 1
ATOM 522 C C . LEU A 1 73 ? -12.759 -0.476 11.036 1.00 88.88 73 LEU A C 1
ATOM 524 O O . LEU A 1 73 ? -12.234 -0.977 10.043 1.00 88.88 73 LEU A O 1
ATOM 528 N N . ASP A 1 74 ? -12.127 0.410 11.805 1.00 88.94 74 ASP A N 1
ATOM 529 C CA . ASP A 1 74 ? -10.793 0.919 11.471 1.00 88.94 74 ASP A CA 1
ATOM 530 C C . ASP A 1 74 ? -9.740 -0.192 11.482 1.00 88.94 74 ASP A C 1
ATOM 532 O O . ASP A 1 74 ? -8.795 -0.186 10.701 1.00 88.94 74 ASP A O 1
ATOM 536 N N . SER A 1 75 ? -9.888 -1.194 12.355 1.00 87.12 75 SER A N 1
ATOM 537 C CA . SER A 1 75 ? -8.988 -2.355 12.365 1.00 87.12 75 SER A CA 1
ATOM 538 C C . SER A 1 75 ? -9.082 -3.172 11.080 1.00 87.12 75 SER A C 1
ATOM 540 O O . SER A 1 75 ? -8.062 -3.675 10.609 1.00 87.12 75 SER A O 1
ATOM 542 N N . VAL A 1 76 ? -10.290 -3.314 10.531 1.00 92.56 76 VAL A N 1
ATOM 543 C CA . VAL A 1 76 ? -10.511 -3.989 9.248 1.00 92.56 76 VAL A CA 1
ATOM 544 C C . VAL A 1 76 ? -9.940 -3.147 8.110 1.00 92.56 76 VAL A C 1
ATOM 546 O O . VAL A 1 76 ? -9.217 -3.694 7.280 1.00 92.56 76 VAL A O 1
ATOM 549 N N . ALA A 1 77 ? -10.193 -1.836 8.106 1.00 88.44 77 ALA A N 1
ATOM 550 C CA . ALA A 1 77 ? -9.679 -0.915 7.092 1.00 88.44 77 ALA A CA 1
ATOM 551 C C . ALA A 1 77 ? -8.136 -0.922 7.046 1.00 88.44 77 ALA A C 1
ATOM 553 O O . ALA A 1 77 ? -7.549 -1.196 6.000 1.00 88.44 77 ALA A O 1
ATOM 554 N N . ILE A 1 78 ? -7.482 -0.856 8.214 1.00 90.31 78 ILE A N 1
ATOM 555 C CA . ILE A 1 78 ? -6.027 -1.036 8.364 1.00 90.31 78 ILE A CA 1
ATOM 556 C C . ILE A 1 78 ? -5.544 -2.357 7.747 1.00 90.31 78 ILE A C 1
ATOM 558 O O . ILE A 1 78 ? -4.490 -2.389 7.112 1.00 90.31 78 ILE A O 1
ATOM 562 N N . GLY A 1 79 ? -6.271 -3.458 7.956 1.00 90.44 79 GLY A N 1
ATOM 563 C CA . GLY A 1 79 ? -5.906 -4.766 7.404 1.00 90.44 79 GLY A CA 1
ATOM 564 C C . GLY A 1 79 ? -6.008 -4.818 5.877 1.00 90.44 79 GLY A C 1
ATOM 565 O O . GLY A 1 79 ? -5.135 -5.389 5.215 1.00 90.44 79 GLY A O 1
ATOM 566 N N . VAL A 1 80 ? -7.040 -4.184 5.313 1.00 90.69 80 VAL A N 1
ATOM 567 C CA . VAL A 1 80 ? -7.213 -4.038 3.860 1.00 90.69 80 VAL A CA 1
ATOM 568 C C . VAL A 1 80 ? -6.070 -3.211 3.278 1.00 90.69 80 VAL A C 1
ATOM 570 O O . VAL A 1 80 ? -5.413 -3.664 2.340 1.00 90.69 80 VAL A O 1
ATOM 573 N N . ASP A 1 81 ? -5.756 -2.067 3.882 1.00 87.88 81 ASP A N 1
ATOM 574 C CA . ASP A 1 81 ? -4.667 -1.199 3.434 1.00 87.88 81 ASP A CA 1
ATOM 575 C C . ASP A 1 81 ? -3.306 -1.897 3.496 1.00 87.88 81 ASP A C 1
ATOM 577 O O . ASP A 1 81 ? -2.510 -1.813 2.560 1.00 87.88 81 ASP A O 1
ATOM 581 N N . GLN A 1 82 ? -3.036 -2.651 4.565 1.00 87.88 82 GLN A N 1
ATOM 582 C CA . GLN A 1 82 ? -1.808 -3.442 4.675 1.00 87.88 82 GLN A CA 1
ATOM 583 C C . GLN A 1 82 ? -1.688 -4.494 3.569 1.00 87.88 82 GLN A C 1
ATOM 585 O O . GLN A 1 82 ? -0.594 -4.686 3.033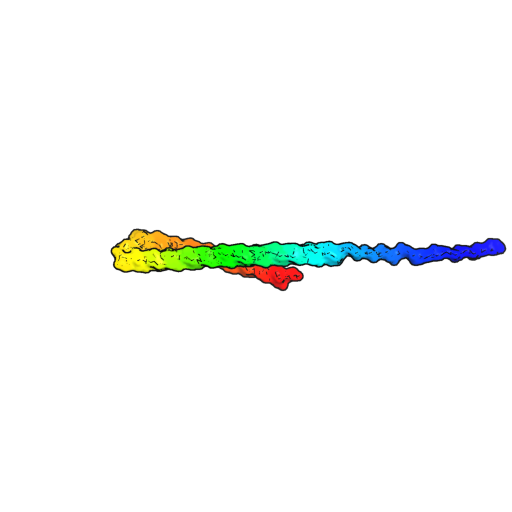 1.00 87.88 82 GLN A O 1
ATOM 590 N N . THR A 1 83 ? -2.796 -5.151 3.223 1.00 91.62 83 THR A N 1
ATOM 591 C CA . THR A 1 83 ? -2.835 -6.146 2.143 1.00 91.62 83 THR A CA 1
ATOM 592 C C . THR A 1 83 ? -2.578 -5.477 0.796 1.00 91.62 83 THR A C 1
ATOM 594 O O . THR A 1 83 ? -1.691 -5.904 0.060 1.00 91.62 83 THR A O 1
ATOM 597 N N . ALA A 1 84 ? -3.253 -4.359 0.527 1.00 85.94 84 ALA A N 1
ATOM 598 C CA . ALA A 1 84 ? -3.096 -3.606 -0.711 1.00 85.94 84 ALA A CA 1
ATOM 599 C C . ALA A 1 84 ? -1.656 -3.077 -0.892 1.00 85.94 84 ALA A C 1
ATOM 601 O O . ALA A 1 84 ? -1.093 -3.160 -1.985 1.00 85.94 84 ALA A O 1
ATOM 602 N N . ILE A 1 85 ? -1.016 -2.609 0.189 1.00 86.50 85 ILE A N 1
ATOM 603 C CA . ILE A 1 85 ? 0.400 -2.198 0.181 1.00 86.50 85 ILE A CA 1
ATOM 604 C C . ILE A 1 85 ? 1.320 -3.390 -0.113 1.00 86.50 85 ILE A C 1
ATOM 606 O O . ILE A 1 85 ? 2.311 -3.239 -0.831 1.00 86.50 85 ILE A O 1
ATOM 610 N N . ALA A 1 86 ? 1.040 -4.565 0.455 1.00 89.81 86 ALA A N 1
ATOM 611 C CA . ALA A 1 86 ? 1.848 -5.763 0.236 1.00 89.81 86 ALA A CA 1
ATOM 612 C C . ALA A 1 86 ? 1.762 -6.255 -1.218 1.00 89.81 86 ALA A C 1
ATOM 614 O O . ALA A 1 86 ? 2.797 -6.559 -1.821 1.00 89.81 86 ALA A O 1
ATOM 615 N N . GLU A 1 87 ? 0.560 -6.266 -1.796 1.00 87.12 87 GLU A N 1
ATOM 616 C CA . GLU A 1 87 ? 0.335 -6.570 -3.214 1.00 87.12 87 GLU A CA 1
ATOM 617 C C . GLU A 1 87 ? 1.111 -5.592 -4.096 1.00 87.12 87 GLU A C 1
ATOM 619 O O . GLU A 1 87 ? 1.939 -6.005 -4.909 1.00 87.12 87 GLU A O 1
ATOM 624 N N . LYS A 1 88 ? 0.973 -4.287 -3.843 1.00 85.75 88 LYS A N 1
ATOM 625 C CA . LYS A 1 88 ? 1.635 -3.258 -4.650 1.00 85.75 88 LYS A CA 1
ATOM 626 C C . LYS A 1 88 ? 3.164 -3.258 -4.502 1.00 85.75 88 LYS A C 1
ATOM 628 O O . LYS A 1 88 ? 3.889 -2.992 -5.459 1.00 85.75 88 LYS A O 1
ATOM 633 N N . LYS A 1 89 ? 3.697 -3.619 -3.326 1.00 85.25 89 LYS A N 1
ATOM 634 C CA . LYS A 1 89 ? 5.144 -3.863 -3.133 1.00 85.25 89 LYS A CA 1
ATOM 635 C C . LYS A 1 89 ? 5.628 -5.084 -3.912 1.00 85.25 89 LYS A C 1
ATOM 637 O O . LYS A 1 89 ? 6.770 -5.077 -4.374 1.00 85.25 89 LYS A O 1
ATOM 642 N N . THR A 1 90 ? 4.780 -6.100 -4.051 1.00 88.25 90 THR A N 1
ATOM 643 C CA . THR A 1 90 ? 5.078 -7.310 -4.823 1.00 88.25 90 THR A CA 1
ATOM 644 C C . THR A 1 90 ? 5.094 -7.010 -6.318 1.00 88.25 90 THR A C 1
ATOM 646 O O . THR A 1 90 ? 6.093 -7.329 -6.958 1.00 88.25 90 THR A O 1
ATOM 649 N N . GLU A 1 91 ? 4.077 -6.322 -6.845 1.00 82.19 91 GLU A N 1
ATOM 650 C CA . GLU A 1 91 ? 4.016 -5.866 -8.248 1.00 82.19 91 GLU A CA 1
ATOM 651 C C . GLU A 1 91 ? 5.256 -5.046 -8.616 1.00 82.19 91 GLU A C 1
ATOM 653 O O . GLU A 1 91 ? 6.042 -5.455 -9.465 1.00 82.19 91 GLU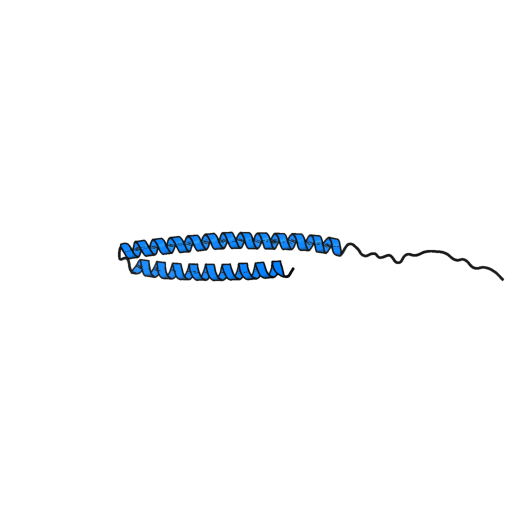 A O 1
ATOM 658 N N . LYS A 1 92 ? 5.561 -4.000 -7.839 1.00 80.12 92 LYS A N 1
ATOM 659 C CA . LYS A 1 92 ? 6.779 -3.196 -8.026 1.00 80.12 92 LYS A CA 1
ATOM 660 C C . LYS A 1 92 ? 8.074 -4.024 -7.961 1.00 80.12 92 LYS A C 1
ATOM 662 O O . LYS A 1 92 ? 9.112 -3.630 -8.501 1.00 80.12 92 LYS A O 1
ATOM 667 N N . GLY A 1 93 ? 8.074 -5.119 -7.201 1.00 82.69 93 GLY A N 1
ATOM 668 C CA . GLY A 1 93 ? 9.193 -6.054 -7.117 1.00 82.69 93 GLY A CA 1
ATOM 669 C C . GLY A 1 93 ? 9.344 -6.911 -8.374 1.00 82.69 93 GLY A C 1
ATOM 670 O O . GLY A 1 93 ? 10.475 -7.185 -8.774 1.00 82.69 93 GLY A O 1
ATOM 671 N N . VAL A 1 94 ? 8.230 -7.307 -8.991 1.00 81.62 94 VAL A N 1
ATOM 672 C CA . VAL A 1 94 ? 8.191 -8.012 -10.279 1.00 81.62 94 VAL A CA 1
ATOM 673 C C . VAL A 1 94 ? 8.637 -7.077 -11.401 1.00 81.62 94 VAL A C 1
ATOM 675 O O . VAL A 1 94 ? 9.587 -7.419 -12.101 1.00 81.62 94 VAL A O 1
ATOM 678 N N . ASP A 1 95 ? 8.075 -5.871 -11.482 1.00 77.75 95 ASP A N 1
ATOM 679 C CA . ASP A 1 95 ? 8.426 -4.876 -12.507 1.00 77.75 95 ASP A CA 1
ATOM 680 C C . ASP A 1 95 ? 9.920 -4.531 -12.474 1.00 77.75 95 ASP A C 1
ATOM 682 O O . ASP A 1 95 ? 10.591 -4.459 -13.500 1.00 77.75 95 ASP A O 1
ATOM 686 N N . ARG A 1 96 ? 10.501 -4.404 -11.272 1.00 76.44 96 ARG A N 1
ATOM 687 C CA . ARG A 1 96 ? 11.949 -4.189 -11.135 1.00 76.44 96 ARG A CA 1
ATOM 688 C C . ARG A 1 96 ? 12.806 -5.376 -11.547 1.00 76.44 96 ARG A C 1
ATOM 690 O O . ARG A 1 96 ? 13.960 -5.155 -11.895 1.00 76.44 96 ARG A O 1
ATOM 697 N N . LYS A 1 97 ? 12.308 -6.609 -11.441 1.00 79.94 97 LYS A N 1
ATOM 698 C CA . LYS A 1 97 ? 13.055 -7.789 -11.898 1.00 79.94 97 LYS A CA 1
ATOM 699 C C . LYS A 1 97 ? 13.062 -7.882 -13.416 1.00 79.94 97 LYS A C 1
ATOM 701 O O . LYS A 1 97 ? 14.099 -8.242 -13.952 1.00 79.94 97 LYS A O 1
ATOM 706 N N . ILE A 1 98 ? 11.950 -7.540 -14.065 1.00 73.31 98 ILE A N 1
ATOM 707 C CA . ILE A 1 98 ? 11.845 -7.480 -15.530 1.00 73.31 98 ILE A CA 1
ATOM 708 C C . ILE A 1 98 ? 12.880 -6.480 -16.066 1.00 73.31 98 ILE A C 1
ATOM 710 O O . ILE A 1 98 ? 13.794 -6.873 -16.779 1.00 73.31 98 ILE A O 1
ATOM 714 N N . LEU A 1 99 ? 12.882 -5.256 -15.530 1.00 68.62 99 LEU A N 1
ATOM 715 C CA . LEU A 1 99 ? 13.861 -4.207 -15.861 1.00 68.62 99 LEU A CA 1
ATOM 716 C C . LEU A 1 99 ? 15.339 -4.525 -15.557 1.00 68.62 99 LEU A C 1
ATOM 718 O O . LEU A 1 99 ? 16.214 -3.763 -15.950 1.00 68.62 99 LEU A O 1
ATOM 722 N N . GLN A 1 100 ? 15.635 -5.559 -14.764 1.00 71.62 100 GLN A N 1
ATOM 723 C CA . GLN A 1 100 ? 17.013 -5.988 -14.473 1.00 71.62 100 GLN A CA 1
ATOM 724 C C . GLN A 1 100 ? 17.464 -7.168 -15.341 1.00 71.62 100 GLN A C 1
ATOM 726 O O . GLN A 1 100 ? 18.640 -7.534 -15.280 1.00 71.62 100 GLN A O 1
ATOM 731 N N . GLN A 1 101 ? 16.535 -7.817 -16.045 1.00 58.34 101 GLN A N 1
ATOM 732 C CA . GLN A 1 101 ? 16.795 -8.986 -16.885 1.00 58.34 101 GLN A CA 1
ATOM 733 C C . GLN A 1 101 ? 16.854 -8.647 -18.379 1.00 58.34 101 GLN A C 1
ATOM 735 O O . GLN A 1 101 ? 17.511 -9.397 -19.103 1.00 58.34 101 GLN A O 1
ATOM 740 N N . ASP A 1 102 ? 16.223 -7.546 -18.794 1.00 48.78 102 ASP A N 1
ATOM 741 C CA . ASP A 1 102 ? 16.376 -6.922 -20.117 1.00 48.78 102 ASP A CA 1
ATOM 742 C C . ASP A 1 102 ? 17.636 -6.035 -20.188 1.00 48.78 102 ASP A C 1
ATOM 744 O O . ASP A 1 102 ? 18.315 -6.053 -21.243 1.00 48.78 102 ASP A O 1
#

Radius of gyration: 30.74 Å; chains: 1; bounding box: 59×30×104 Å

pLDDT: mean 75.42, std 16.98, range [35.94, 93.25]

Sequence (102 aa):
MKTIFISALAGMTAFSAPALAQTASQDNVDMQADVNAIHKDNAALNKQENGLAQDRAAKAVDKATGNYGAQALDSVAIGVDQTAIAEKKTEKGVDRKILQQD

Foldseek 3Di:
DDDDDDDDDDDPPPVPPPPVVVVVVVVVVVLVVLVVVLVVLVVVLVVLVVQLVVLVVQLVVCVVVVVVVSVVVSVVSNVVSVVVNVVSVVVSVVSVVVVVVD